Protein AF-A0A2W6HWI9-F1 (afdb_monomer)

Organism: Stenotrophomonas maltophilia (NCBI:txid40324)

Secondary structure (DSSP, 8-state):
-HHHHHHHHHTT--PPPPPPSS-TTSHHHHHHHHHHHHHHHHHHHHTTT-SSHHHHHHGGG-SSHHHHHHHHHHHHHHHHHHHHHHHHHHSPPTT--SHHHHHHHSPPGGGS-PPPP--------------

Foldseek 3Di:
DVVVVVVCVVVVDDPDPDDPPDDPLDPVNLVVLVVVVLVVLQVVCVVLPANGLCRLLVCCVPPDPQSVQSNVLSVVLVVQQVVVSVVCNVPPDPPDDDSVVVVVSGDDSVVTRHDDRDDDPPPPDDPPDDD

pLDDT: mean 87.44, std 13.81, range [45.91, 98.62]

Nearest PDB structures (foldseek):
  9iya-assembly1_A  TM=3.819E-01  e=4.776E+00  Homo sapiens

Solvent-accessible surface area (backbone atoms only — not comparable to full-atom values): 8009 Å² total; per-residue (Å²): 112,68,68,59,52,55,50,47,44,72,74,70,53,74,80,77,76,81,69,73,98,53,59,85,94,35,77,64,34,53,47,56,49,51,52,51,51,51,53,51,54,28,49,57,28,39,78,68,76,29,94,20,52,66,60,36,40,68,24,51,80,43,91,52,64,66,52,18,37,40,8,46,26,50,48,55,47,52,52,50,33,52,54,48,53,53,47,42,71,77,59,63,66,87,91,67,85,49,65,70,60,50,56,73,72,39,73,57,72,85,83,42,72,58,64,80,78,80,80,73,84,73,79,79,81,71,77,83,76,86,128

Mean predicted aligned error: 9.65 Å

Radius of gyration: 23.04 Å; Cα contacts (8 Å, |Δi|>4): 85; chains: 1; bounding box: 63×39×66 Å

Structure (mmCIF, N/CA/C/O backbone):
data_AF-A0A2W6HWI9-F1
#
_entry.id   AF-A0A2W6HWI9-F1
#
loop_
_atom_site.group_PDB
_atom_site.id
_atom_site.type_symbol
_atom_site.label_atom_id
_atom_site.label_alt_id
_atom_site.label_comp_id
_atom_site.label_asym_id
_atom_site.label_entity_id
_atom_site.label_seq_id
_atom_site.pdbx_PDB_ins_code
_atom_site.Cartn_x
_atom_site.Cartn_y
_atom_site.Cartn_z
_atom_site.occupancy
_atom_site.B_iso_or_equiv
_atom_site.auth_seq_id
_atom_site.auth_comp_id
_atom_site.auth_asym_id
_atom_site.auth_atom_id
_atom_site.pdbx_PDB_model_num
ATOM 1 N N . MET A 1 1 ? 11.074 26.492 -35.535 1.00 71.25 1 MET A N 1
ATOM 2 C CA . MET A 1 1 ? 11.232 25.266 -34.719 1.00 71.25 1 MET A CA 1
ATOM 3 C C . MET A 1 1 ? 9.988 24.383 -34.829 1.00 71.25 1 MET A C 1
ATOM 5 O O . MET A 1 1 ? 10.125 23.243 -35.241 1.00 71.25 1 MET A O 1
ATOM 9 N N . TRP A 1 2 ? 8.775 24.918 -34.618 1.00 82.94 2 TRP A N 1
ATOM 10 C CA . TRP A 1 2 ? 7.522 24.174 -34.849 1.00 82.94 2 TRP A CA 1
ATOM 11 C C . TRP A 1 2 ? 7.222 23.876 -36.332 1.00 82.94 2 TRP A C 1
ATOM 13 O O . TRP A 1 2 ? 6.921 22.737 -36.673 1.00 82.94 2 TRP A O 1
ATOM 23 N N . ASP A 1 3 ? 7.400 24.850 -37.233 1.00 92.31 3 ASP A N 1
ATOM 24 C CA . ASP A 1 3 ? 7.108 24.657 -38.669 1.00 92.31 3 ASP A CA 1
ATOM 25 C C . ASP A 1 3 ? 8.010 23.606 -39.337 1.00 92.31 3 ASP A C 1
ATOM 27 O O . ASP A 1 3 ? 7.564 22.827 -40.174 1.00 92.31 3 ASP A O 1
ATOM 31 N N . GLN A 1 4 ? 9.274 23.529 -38.911 1.00 89.31 4 GLN A N 1
ATOM 32 C CA . GLN A 1 4 ? 10.234 22.518 -39.375 1.00 89.31 4 GLN A CA 1
ATOM 33 C C . GLN A 1 4 ? 9.854 21.111 -38.901 1.00 89.31 4 GLN A C 1
ATOM 35 O O . GLN A 1 4 ? 9.961 20.156 -39.662 1.00 89.31 4 GLN A O 1
ATOM 40 N N . TYR A 1 5 ? 9.361 20.984 -37.667 1.00 86.25 5 TYR A N 1
ATOM 41 C CA . TYR A 1 5 ? 8.870 19.715 -37.136 1.00 86.25 5 TYR A CA 1
ATOM 42 C C . TYR A 1 5 ? 7.616 19.232 -37.884 1.00 86.25 5 TYR A C 1
ATOM 44 O O . TYR A 1 5 ? 7.503 18.060 -38.230 1.00 86.25 5 TYR A O 1
ATOM 52 N N . GLN A 1 6 ? 6.704 20.149 -38.219 1.00 91.69 6 GLN A N 1
ATOM 53 C CA . GLN A 1 6 ? 5.516 19.846 -39.023 1.00 91.69 6 GLN A CA 1
ATOM 54 C C . GLN A 1 6 ? 5.868 19.402 -40.451 1.00 91.69 6 GLN A C 1
ATOM 56 O O . GLN A 1 6 ? 5.251 18.476 -40.975 1.00 91.69 6 GLN A O 1
ATOM 61 N N . GLN A 1 7 ? 6.863 20.034 -41.080 1.00 93.25 7 GLN A N 1
ATOM 62 C CA . GLN A 1 7 ? 7.379 19.622 -42.390 1.00 93.25 7 GLN A CA 1
ATOM 63 C C . GLN A 1 7 ? 7.972 18.203 -42.331 1.00 93.25 7 GLN A C 1
ATOM 65 O O . GLN A 1 7 ? 7.627 17.355 -43.149 1.00 93.25 7 GLN A O 1
ATOM 70 N N . TRP A 1 8 ? 8.782 17.926 -41.308 1.00 90.94 8 TRP A N 1
ATOM 71 C CA . TRP A 1 8 ? 9.424 16.631 -41.089 1.00 90.94 8 TRP A CA 1
ATOM 72 C C . TRP A 1 8 ? 8.414 15.487 -40.893 1.00 90.94 8 TRP A C 1
ATOM 74 O O . TRP A 1 8 ? 8.599 14.407 -41.451 1.00 90.94 8 TRP A O 1
ATOM 84 N N . LEU A 1 9 ? 7.307 15.727 -40.177 1.00 91.50 9 LEU A N 1
ATOM 85 C CA . LEU A 1 9 ? 6.205 14.759 -40.057 1.00 91.50 9 LEU A CA 1
ATOM 86 C C . LEU A 1 9 ? 5.494 14.513 -41.401 1.00 91.50 9 LEU A C 1
ATOM 88 O O . LEU A 1 9 ? 5.142 13.378 -41.716 1.00 91.50 9 LEU A O 1
ATOM 92 N N . LYS A 1 10 ? 5.293 15.560 -42.217 1.00 91.62 10 LYS A N 1
ATOM 93 C CA . LYS A 1 10 ? 4.654 15.452 -43.546 1.00 91.62 10 LYS A CA 1
ATOM 94 C C . LYS A 1 10 ? 5.490 14.668 -44.558 1.00 91.62 10 LYS A C 1
ATOM 96 O O . LYS A 1 10 ? 4.924 14.097 -45.484 1.00 91.62 10 LYS A O 1
ATOM 101 N N . GLU A 1 11 ? 6.804 14.608 -44.369 1.00 94.56 11 GLU A N 1
ATOM 102 C CA . GLU A 1 11 ? 7.725 13.777 -45.156 1.00 94.56 11 GLU A CA 1
ATOM 103 C C . GLU A 1 11 ? 7.630 12.278 -44.805 1.00 94.56 11 GLU A C 1
ATOM 105 O O . GLU A 1 11 ? 8.343 11.460 -45.379 1.00 94.56 11 GLU A O 1
ATOM 110 N N . GLY A 1 12 ? 6.728 11.900 -43.890 1.00 88.81 12 GLY A N 1
ATOM 111 C CA . GLY A 1 12 ? 6.488 10.511 -43.494 1.00 88.81 12 GLY A CA 1
ATOM 112 C C . GLY A 1 12 ? 7.412 10.021 -42.382 1.00 88.81 12 GLY A C 1
ATOM 113 O O . GLY A 1 12 ? 7.386 8.839 -42.038 1.00 88.81 12 GLY A O 1
ATOM 114 N N . ASN A 1 13 ? 8.217 10.909 -41.796 1.00 89.75 13 ASN A N 1
ATOM 115 C CA . ASN A 1 13 ? 9.047 10.560 -40.656 1.00 89.75 13 ASN A CA 1
ATOM 116 C C . ASN A 1 13 ? 8.187 10.414 -39.393 1.00 89.75 13 ASN A C 1
ATOM 118 O O . ASN A 1 13 ? 7.243 11.171 -39.167 1.00 89.75 13 ASN A O 1
ATOM 122 N N . SER A 1 14 ? 8.533 9.445 -38.548 1.00 86.25 14 SER A N 1
ATOM 123 C CA . SER A 1 14 ? 7.888 9.232 -37.250 1.00 86.25 14 SER A CA 1
ATOM 124 C C . SER A 1 14 ? 8.880 9.526 -36.130 1.00 86.25 14 SER A C 1
ATOM 126 O O . SER A 1 14 ? 10.028 9.081 -36.228 1.00 86.25 14 SER A O 1
ATOM 128 N N . PRO A 1 15 ? 8.483 10.267 -35.076 1.00 82.38 15 PRO A N 1
ATOM 129 C CA . PRO A 1 15 ? 9.348 10.492 -33.926 1.00 82.38 15 PRO A CA 1
ATOM 130 C C . PRO A 1 15 ? 9.775 9.150 -33.341 1.00 82.38 15 PRO A C 1
ATOM 132 O O . PRO A 1 15 ? 9.014 8.179 -33.355 1.00 82.38 15 PRO A O 1
ATOM 135 N N . MET A 1 16 ? 11.008 9.099 -32.838 1.00 77.56 16 MET A N 1
ATOM 136 C CA . MET A 1 16 ? 11.503 7.900 -32.178 1.00 77.56 16 MET A CA 1
ATOM 137 C C . MET A 1 16 ? 10.539 7.540 -31.038 1.00 77.56 16 MET A C 1
ATOM 139 O O . MET A 1 16 ? 10.112 8.448 -30.314 1.00 77.56 16 MET A O 1
ATOM 143 N N . PRO A 1 17 ? 10.169 6.256 -30.881 1.00 74.56 17 PRO A N 1
ATOM 144 C CA . PRO A 1 17 ? 9.335 5.843 -29.769 1.00 74.56 17 PRO A CA 1
ATOM 145 C C . PRO A 1 17 ? 9.954 6.345 -28.470 1.00 74.56 17 PRO A C 1
ATOM 147 O O . PRO A 1 17 ? 11.164 6.215 -28.263 1.00 74.56 17 PRO A O 1
ATOM 150 N N . ILE A 1 18 ? 9.131 6.928 -27.604 1.00 73.88 18 ILE A N 1
ATOM 151 C CA . ILE A 1 18 ? 9.575 7.240 -26.251 1.00 73.88 18 ILE A CA 1
ATOM 152 C C . ILE A 1 18 ? 9.921 5.892 -25.613 1.00 73.88 18 ILE A C 1
ATOM 154 O O . ILE A 1 18 ? 9.077 4.997 -25.560 1.00 73.88 18 ILE A O 1
ATOM 158 N N . GLY A 1 19 ? 11.184 5.728 -25.214 1.00 67.25 19 GLY A N 1
ATOM 159 C CA . GLY A 1 19 ? 11.639 4.521 -24.530 1.00 67.25 19 GLY A CA 1
ATOM 160 C C . GLY A 1 19 ? 10.859 4.282 -23.230 1.00 67.25 19 GLY A C 1
ATOM 161 O O . GLY A 1 19 ? 10.161 5.180 -22.750 1.00 67.25 19 GLY A O 1
ATOM 162 N N . PRO A 1 20 ? 10.962 3.083 -22.635 1.00 72.00 20 PRO A N 1
ATOM 163 C CA . PRO A 1 20 ? 10.300 2.804 -21.368 1.00 72.00 20 PRO A CA 1
ATOM 164 C C . PRO A 1 20 ? 10.763 3.799 -20.294 1.00 72.00 20 PRO A C 1
ATOM 166 O O . PRO A 1 20 ? 11.918 4.224 -20.284 1.00 72.00 20 PRO A O 1
ATOM 169 N N . ALA A 1 21 ? 9.859 4.165 -19.381 1.00 78.56 21 ALA A N 1
ATOM 170 C CA . ALA A 1 21 ? 10.125 5.165 -18.341 1.00 78.56 21 ALA A CA 1
ATOM 171 C C . ALA A 1 21 ? 11.310 4.798 -17.422 1.00 78.56 21 ALA A C 1
ATOM 173 O O . ALA A 1 21 ? 11.904 5.673 -16.796 1.00 78.56 21 ALA A O 1
ATOM 174 N N . TYR A 1 22 ? 11.650 3.510 -17.346 1.00 81.06 22 TYR A N 1
ATOM 175 C CA . TYR A 1 22 ? 12.788 2.955 -16.621 1.00 81.06 22 TYR A CA 1
ATOM 176 C C . TYR A 1 22 ? 13.223 1.629 -17.260 1.00 81.06 22 TYR A C 1
ATOM 178 O O . TYR A 1 22 ? 12.443 0.969 -17.950 1.00 81.06 22 TYR A O 1
ATOM 186 N N . ALA A 1 23 ? 14.467 1.220 -17.007 1.00 85.50 23 ALA A N 1
ATOM 187 C CA . ALA A 1 23 ? 14.919 -0.133 -17.313 1.00 85.50 23 ALA A CA 1
ATOM 188 C C . ALA A 1 23 ? 14.452 -1.109 -16.220 1.00 85.50 23 ALA A C 1
ATOM 190 O O . ALA A 1 23 ? 14.316 -0.734 -15.056 1.00 85.50 23 ALA A O 1
ATOM 191 N N . LEU A 1 24 ? 14.203 -2.366 -16.587 1.00 85.44 24 LEU A N 1
ATOM 192 C CA . LEU A 1 24 ? 13.772 -3.388 -15.635 1.00 85.44 24 LEU A CA 1
ATOM 193 C C . LEU A 1 24 ? 14.873 -3.699 -14.613 1.00 85.44 24 LEU A C 1
ATOM 195 O O . LEU A 1 24 ? 16.065 -3.631 -14.906 1.00 85.44 24 LEU A O 1
ATOM 199 N N . TYR A 1 25 ? 14.439 -4.063 -13.410 1.00 83.44 25 TYR A N 1
ATOM 200 C CA . TYR A 1 25 ? 15.284 -4.410 -12.258 1.00 83.44 25 TYR A CA 1
ATOM 201 C C . TYR A 1 25 ? 16.287 -3.325 -11.819 1.00 83.44 25 TYR A C 1
ATOM 203 O O . TYR A 1 25 ? 17.266 -3.628 -11.139 1.00 83.44 25 TYR A O 1
ATOM 211 N N . THR A 1 26 ? 16.041 -2.054 -12.153 1.00 86.75 26 THR A N 1
ATOM 212 C CA . THR A 1 26 ? 16.803 -0.924 -11.598 1.00 86.75 26 THR A CA 1
ATOM 213 C C . THR A 1 26 ? 16.135 -0.343 -10.344 1.00 86.75 26 THR A C 1
ATOM 215 O O . THR A 1 26 ? 14.945 -0.572 -10.103 1.00 86.75 26 THR A O 1
ATOM 218 N N . PRO A 1 27 ? 16.854 0.457 -9.532 1.00 87.56 27 PRO A N 1
ATOM 219 C CA . PRO A 1 27 ? 16.258 1.165 -8.398 1.00 87.56 27 PRO A CA 1
ATOM 220 C C . PRO A 1 27 ? 15.057 2.052 -8.764 1.00 87.56 27 PRO A C 1
ATOM 222 O O . PRO A 1 27 ? 14.184 2.279 -7.928 1.00 87.56 27 PRO A O 1
ATOM 225 N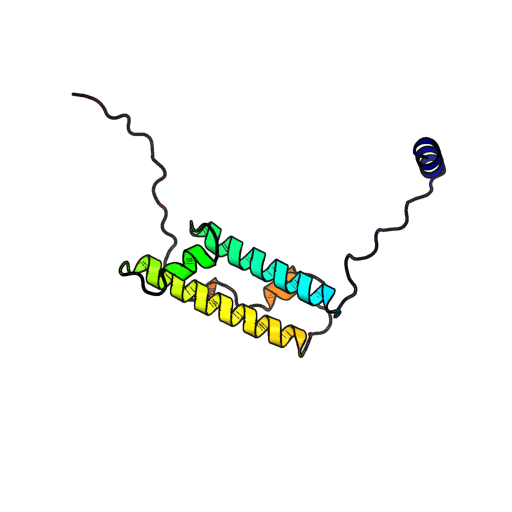 N . GLU A 1 28 ? 15.007 2.583 -9.986 1.00 88.62 28 GLU A N 1
ATOM 226 C CA . GLU A 1 28 ? 13.893 3.383 -10.509 1.00 88.62 28 GLU A CA 1
ATOM 227 C C . GLU A 1 28 ? 12.666 2.507 -10.767 1.00 88.62 28 GLU A C 1
ATOM 229 O O . GLU A 1 28 ? 11.568 2.877 -10.354 1.00 88.62 28 GLU A O 1
ATOM 234 N N . HIS A 1 29 ? 12.856 1.324 -11.362 1.00 87.19 29 HIS A N 1
ATOM 235 C CA . HIS A 1 29 ? 11.788 0.340 -11.540 1.00 87.19 29 HIS A CA 1
ATOM 236 C C . HIS A 1 29 ? 11.178 -0.072 -10.198 1.00 87.19 29 HIS A C 1
ATOM 238 O O . HIS A 1 29 ? 9.963 -0.005 -10.018 1.00 87.19 29 HIS A O 1
ATOM 244 N N . PHE A 1 30 ? 12.011 -0.426 -9.217 1.00 87.00 30 PHE A N 1
ATOM 245 C CA . PHE A 1 30 ? 11.520 -0.831 -7.898 1.00 87.00 30 PHE A CA 1
ATOM 246 C C . PHE A 1 30 ? 10.842 0.316 -7.138 1.00 87.00 30 PHE A C 1
ATOM 248 O O . PHE A 1 30 ? 9.843 0.088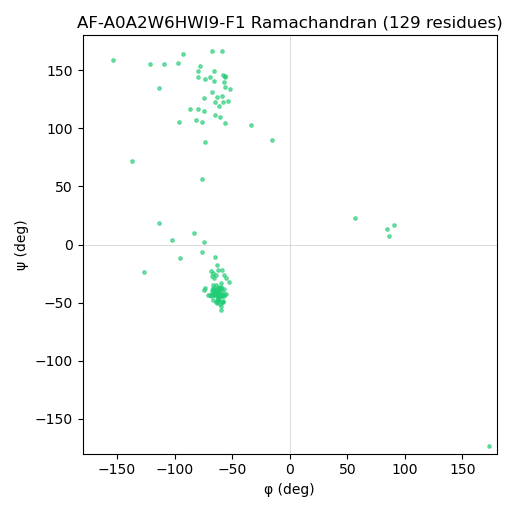 -6.454 1.00 87.00 30 PHE A O 1
ATOM 255 N N . ARG A 1 31 ? 11.318 1.561 -7.290 1.00 89.00 31 ARG A N 1
ATOM 256 C CA . ARG A 1 31 ? 10.611 2.745 -6.773 1.00 89.00 31 ARG A CA 1
ATOM 257 C C . ARG A 1 31 ? 9.242 2.912 -7.425 1.00 89.00 31 ARG A C 1
ATOM 259 O O . ARG A 1 31 ? 8.262 3.058 -6.704 1.00 89.00 31 ARG A O 1
ATOM 266 N N . ALA A 1 32 ? 9.159 2.805 -8.750 1.00 90.06 32 ALA A N 1
ATOM 267 C CA . ALA A 1 32 ? 7.893 2.899 -9.472 1.00 90.06 32 ALA A CA 1
ATOM 268 C C . ALA A 1 32 ? 6.902 1.796 -9.061 1.00 90.06 32 ALA A C 1
ATOM 270 O O . ALA A 1 32 ? 5.703 2.055 -8.951 1.00 90.06 32 ALA A O 1
ATOM 271 N N . ILE A 1 33 ? 7.381 0.576 -8.796 1.00 90.56 33 ILE A N 1
ATOM 272 C CA . ILE A 1 33 ? 6.556 -0.504 -8.239 1.00 90.56 33 ILE A CA 1
ATOM 273 C C . ILE A 1 33 ? 6.045 -0.134 -6.842 1.00 90.56 33 ILE A C 1
ATOM 275 O O . ILE A 1 33 ? 4.853 -0.265 -6.564 1.00 90.56 33 ILE A O 1
ATOM 279 N N . ARG A 1 34 ? 6.930 0.344 -5.960 1.00 92.50 34 ARG A N 1
ATOM 280 C CA . ARG A 1 34 ? 6.561 0.721 -4.590 1.00 92.50 34 ARG A CA 1
ATOM 281 C C . ARG A 1 34 ? 5.509 1.828 -4.580 1.00 92.50 34 ARG A C 1
ATOM 283 O O . ARG A 1 34 ? 4.534 1.736 -3.839 1.00 92.50 34 ARG A O 1
ATOM 290 N N . ASP A 1 35 ? 5.679 2.848 -5.413 1.00 94.38 35 ASP A N 1
ATOM 291 C CA . ASP A 1 35 ? 4.749 3.975 -5.490 1.00 94.38 35 ASP A CA 1
ATOM 292 C C . ASP A 1 35 ? 3.362 3.523 -5.975 1.00 94.38 35 ASP A C 1
ATOM 294 O O . ASP A 1 35 ? 2.344 3.938 -5.415 1.00 94.38 35 ASP A O 1
ATOM 298 N N . GLN A 1 36 ? 3.308 2.600 -6.942 1.00 95.75 36 GLN A N 1
ATOM 299 C CA . GLN A 1 36 ? 2.052 1.996 -7.396 1.00 95.75 36 GLN A CA 1
ATOM 300 C C . GLN A 1 36 ? 1.392 1.135 -6.313 1.00 95.75 36 GLN A C 1
ATOM 302 O O . GLN A 1 36 ? 0.178 1.225 -6.125 1.00 95.75 36 GLN A O 1
ATOM 307 N N . ALA A 1 37 ? 2.169 0.381 -5.532 1.00 96.38 37 ALA A N 1
ATOM 308 C CA . ALA A 1 37 ? 1.638 -0.374 -4.400 1.00 96.38 37 ALA A CA 1
ATOM 309 C C . ALA A 1 37 ? 1.038 0.532 -3.319 1.00 96.38 37 ALA A C 1
ATOM 311 O O . ALA A 1 37 ? -0.054 0.259 -2.822 1.00 96.38 37 ALA A O 1
ATOM 312 N N . PHE A 1 38 ? 1.695 1.647 -2.993 1.00 96.81 38 PHE A N 1
ATOM 313 C CA . PHE A 1 38 ? 1.138 2.634 -2.066 1.00 96.81 38 PHE A CA 1
ATOM 314 C C . PHE A 1 38 ? -0.119 3.311 -2.617 1.00 96.81 38 PHE A C 1
ATOM 316 O O . PHE A 1 38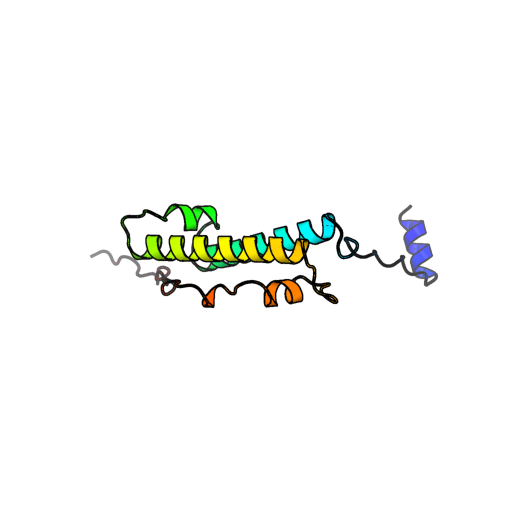 ? -1.072 3.522 -1.866 1.00 96.81 38 PHE A O 1
ATOM 323 N N . ALA A 1 39 ? -0.156 3.632 -3.913 1.00 97.88 39 ALA A N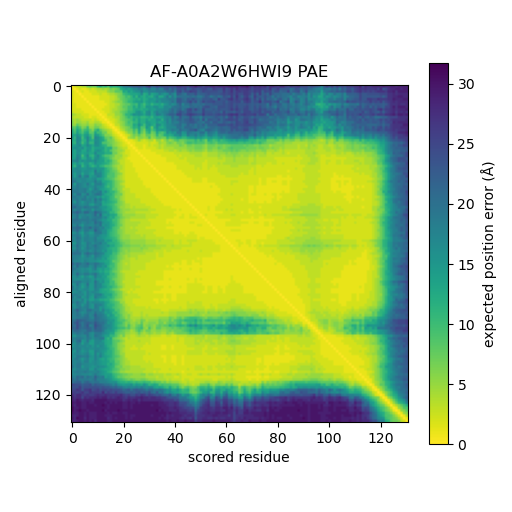 1
ATOM 324 C CA . ALA A 1 39 ? -1.348 4.185 -4.552 1.00 97.88 39 ALA A CA 1
ATOM 325 C C . ALA A 1 39 ? -2.527 3.200 -4.508 1.00 97.88 39 ALA A C 1
ATOM 327 O O . ALA A 1 39 ? -3.648 3.600 -4.197 1.00 97.88 39 ALA A O 1
ATOM 328 N N . TRP A 1 40 ? -2.266 1.914 -4.739 1.00 97.94 40 TRP A N 1
ATOM 329 C CA . TRP A 1 40 ? -3.262 0.852 -4.622 1.00 97.94 40 TRP A CA 1
ATOM 330 C C . TRP A 1 40 ? -3.789 0.701 -3.191 1.00 97.94 40 TRP A C 1
ATOM 332 O O . TRP A 1 40 ? -4.999 0.769 -2.979 1.00 97.94 40 TRP A O 1
ATOM 342 N N . MET A 1 41 ? -2.901 0.598 -2.195 1.00 98.19 41 MET A N 1
ATOM 343 C CA . MET A 1 41 ? -3.293 0.530 -0.781 1.00 98.19 41 MET A CA 1
ATOM 344 C C . MET A 1 41 ? -4.086 1.761 -0.329 1.00 98.19 41 MET A C 1
ATOM 346 O O . MET A 1 41 ? -5.050 1.642 0.426 1.00 98.19 41 MET A O 1
ATOM 350 N N . ARG A 1 42 ? -3.720 2.951 -0.820 1.00 98.19 42 ARG A N 1
ATOM 351 C CA . ARG A 1 42 ? -4.496 4.175 -0.596 1.00 98.19 42 ARG A CA 1
ATOM 352 C C . ARG A 1 42 ? -5.884 4.074 -1.220 1.00 98.19 42 ARG A C 1
ATOM 354 O O . ARG A 1 42 ? -6.846 4.454 -0.564 1.00 98.19 42 ARG A O 1
ATOM 361 N N . GLY A 1 43 ? -5.991 3.558 -2.444 1.00 97.38 43 GLY A N 1
ATOM 362 C CA . GLY A 1 43 ? -7.270 3.336 -3.119 1.00 97.38 43 GLY A CA 1
ATOM 363 C C . GLY A 1 43 ? -8.223 2.470 -2.295 1.00 97.38 43 GLY A C 1
ATOM 364 O O . GLY A 1 43 ? -9.387 2.827 -2.143 1.00 97.38 43 GLY A O 1
ATOM 365 N N . GLU A 1 44 ? -7.721 1.403 -1.673 1.00 96.88 44 GLU A N 1
ATOM 366 C CA . GLU A 1 44 ? -8.515 0.549 -0.778 1.00 96.88 44 GLU A CA 1
ATOM 367 C C . GLU A 1 44 ? -8.986 1.261 0.496 1.00 96.88 44 GLU A C 1
ATOM 369 O O . GLU A 1 44 ? -10.114 1.045 0.944 1.00 96.88 44 GLU A O 1
ATOM 374 N N . ALA A 1 45 ? -8.153 2.123 1.087 1.00 96.31 45 ALA A N 1
ATOM 375 C CA . ALA A 1 45 ? -8.562 2.942 2.228 1.00 96.31 45 ALA A CA 1
ATOM 376 C C . ALA A 1 45 ? -9.643 3.963 1.823 1.00 96.31 45 ALA A C 1
ATOM 378 O O . ALA A 1 45 ? -10.659 4.100 2.507 1.00 96.31 45 ALA A O 1
ATOM 379 N N . VAL A 1 46 ? -9.473 4.621 0.673 1.00 96.50 46 VAL A N 1
ATOM 380 C CA . VAL A 1 46 ? -10.445 5.584 0.130 1.00 96.50 46 VAL A CA 1
ATOM 381 C C . VAL A 1 46 ? -11.769 4.912 -0.218 1.00 96.50 46 VAL A C 1
ATOM 383 O O . VAL A 1 46 ? -12.829 5.421 0.135 1.00 96.50 46 VAL A O 1
ATOM 386 N N . ALA A 1 47 ? -11.736 3.719 -0.813 1.00 93.75 47 ALA A N 1
ATOM 387 C CA . ALA A 1 47 ? -12.933 2.938 -1.120 1.00 93.75 47 ALA A CA 1
ATOM 388 C C . ALA A 1 47 ? -13.704 2.466 0.130 1.00 93.75 47 ALA A C 1
ATOM 390 O O . ALA A 1 47 ? -14.813 1.943 0.003 1.00 93.75 47 ALA A O 1
ATOM 391 N N . ARG A 1 48 ? -13.121 2.614 1.326 1.00 92.50 48 ARG A N 1
ATOM 392 C CA . ARG A 1 48 ? -13.760 2.377 2.630 1.00 92.50 48 ARG A CA 1
ATOM 393 C C . ARG A 1 48 ? -14.172 3.671 3.347 1.00 92.50 48 ARG A C 1
ATOM 395 O O . ARG A 1 48 ? -14.675 3.611 4.464 1.00 92.50 48 ARG A O 1
ATOM 402 N N . GLY A 1 49 ? -14.001 4.829 2.706 1.00 93.44 49 GLY A N 1
ATOM 403 C CA . GLY A 1 49 ? -14.432 6.132 3.221 1.00 93.44 49 GLY A CA 1
ATOM 404 C C . GLY A 1 49 ? -13.389 6.880 4.056 1.00 93.44 49 GLY A C 1
ATOM 405 O O . GLY A 1 49 ? -13.754 7.806 4.774 1.00 93.44 49 GLY A O 1
ATOM 406 N N . TYR A 1 50 ? -12.111 6.501 3.984 1.00 95.38 50 TYR A N 1
ATOM 407 C CA . TYR A 1 50 ? -11.015 7.232 4.631 1.00 95.38 50 TYR A CA 1
ATOM 408 C C . TYR A 1 50 ? -10.309 8.179 3.654 1.00 95.38 50 TYR A C 1
ATOM 410 O O . TYR A 1 50 ? -10.265 7.920 2.457 1.00 95.38 50 TYR A O 1
ATOM 418 N N . ASP A 1 51 ? -9.646 9.222 4.157 1.00 96.31 51 ASP A N 1
ATOM 419 C CA . ASP A 1 51 ? -8.841 10.123 3.306 1.00 96.31 51 ASP A CA 1
ATOM 420 C C . ASP A 1 51 ? -7.584 9.438 2.731 1.00 96.31 51 ASP A C 1
ATOM 422 O O . ASP A 1 51 ? -7.011 9.862 1.727 1.00 96.31 51 ASP A O 1
ATOM 426 N N . GLY A 1 52 ? -7.127 8.369 3.385 1.00 97.31 52 GLY A N 1
ATOM 427 C CA . GLY A 1 52 ? -5.934 7.619 3.013 1.00 97.31 52 GLY A CA 1
ATOM 428 C C . GLY A 1 52 ? -5.569 6.554 4.045 1.00 97.31 52 GLY A C 1
ATOM 429 O O . GLY A 1 52 ? -6.304 6.315 5.008 1.00 97.31 52 GLY A O 1
ATOM 430 N N . ILE A 1 53 ? -4.408 5.925 3.846 1.00 98.06 53 ILE A N 1
ATOM 431 C CA . ILE A 1 53 ? -3.904 4.834 4.697 1.00 98.06 53 ILE A CA 1
ATOM 432 C C . ILE A 1 53 ? -3.761 5.304 6.148 1.00 98.06 53 ILE A C 1
ATOM 434 O O . ILE A 1 53 ? -4.154 4.598 7.072 1.00 98.06 53 ILE A O 1
ATOM 438 N N . GLU A 1 54 ? -3.213 6.499 6.348 1.00 97.62 54 GLU A N 1
ATOM 439 C CA . GLU A 1 54 ? -2.927 7.090 7.653 1.00 97.62 54 GLU A CA 1
ATOM 440 C C . GLU A 1 54 ? -4.217 7.384 8.425 1.00 97.62 54 GLU A C 1
ATOM 442 O O . GLU A 1 54 ? -4.298 7.092 9.618 1.00 97.62 54 GLU A O 1
ATOM 447 N N . SER A 1 55 ? -5.241 7.895 7.732 1.00 97.81 55 SER A N 1
ATOM 448 C CA . SER A 1 55 ? -6.566 8.158 8.305 1.00 97.81 55 SER A CA 1
ATOM 449 C C . SER A 1 55 ? -7.215 6.859 8.794 1.00 97.81 55 SER A C 1
ATOM 451 O O . SER A 1 55 ? -7.602 6.773 9.960 1.00 97.81 55 SER A O 1
ATOM 453 N N . CYS A 1 56 ? -7.208 5.800 7.973 1.00 97.75 56 CYS A N 1
ATOM 454 C CA . CYS A 1 56 ? -7.672 4.473 8.386 1.00 97.75 56 CYS A CA 1
ATOM 455 C C . CYS A 1 56 ? -6.867 3.926 9.579 1.00 97.75 56 CYS A C 1
ATOM 457 O O . CYS A 1 56 ? -7.432 3.582 10.617 1.00 97.75 56 CYS A O 1
ATOM 459 N N . ALA A 1 57 ? -5.536 3.904 9.468 1.00 98.00 57 ALA A N 1
ATOM 460 C CA . ALA A 1 57 ? -4.648 3.338 10.481 1.00 98.00 57 ALA A CA 1
ATOM 461 C C . ALA A 1 57 ? -4.699 4.085 11.826 1.00 98.00 57 ALA A C 1
ATOM 463 O O . ALA A 1 57 ? -4.461 3.474 12.868 1.00 98.00 57 ALA A O 1
ATOM 464 N N . SER A 1 58 ? -5.046 5.377 11.839 1.00 98.19 58 SER A N 1
ATOM 465 C CA . SER A 1 58 ? -5.160 6.175 13.069 1.00 98.19 58 SER A CA 1
ATOM 466 C C . SER A 1 58 ? -6.147 5.584 14.090 1.00 98.19 58 SER A C 1
ATOM 468 O O . SER A 1 58 ? -5.968 5.743 15.299 1.00 98.19 58 SER A O 1
ATOM 470 N N . TYR A 1 59 ? -7.140 4.814 13.632 1.00 97.69 59 TYR A N 1
ATOM 471 C CA . TYR A 1 59 ? -8.148 4.178 14.479 1.00 97.69 59 TYR A CA 1
ATOM 472 C C . TYR A 1 59 ? -7.708 2.846 15.104 1.00 97.69 59 TYR A C 1
ATOM 474 O O . TYR A 1 59 ? -8.531 2.169 15.722 1.00 97.69 59 TYR A O 1
ATOM 482 N N . TYR A 1 60 ? -6.428 2.464 15.017 1.00 97.94 60 TYR A N 1
ATOM 483 C CA . TYR A 1 60 ? -5.920 1.168 15.497 1.00 97.94 60 TYR A CA 1
ATOM 484 C C . TYR A 1 60 ? -6.280 0.844 16.960 1.00 97.94 60 TYR A C 1
ATOM 486 O O . TYR A 1 60 ? -6.505 -0.318 17.309 1.00 97.94 60 TYR A O 1
ATOM 494 N N . ASN A 1 61 ? -6.377 1.874 17.807 1.00 97.25 61 ASN A N 1
ATOM 495 C CA . ASN A 1 61 ? -6.778 1.776 19.216 1.00 97.25 61 ASN A CA 1
ATOM 496 C C . ASN A 1 61 ? -8.125 2.462 19.514 1.00 97.25 61 ASN A C 1
ATOM 498 O O . ASN A 1 61 ? -8.424 2.762 20.667 1.00 97.25 61 ASN A O 1
ATOM 502 N N . SER A 1 62 ? -8.945 2.720 18.493 1.00 96.94 62 SER A N 1
ATOM 503 C CA . SER A 1 62 ? -10.262 3.342 18.652 1.00 96.94 62 SER A CA 1
ATOM 504 C C . SER A 1 62 ? -11.152 2.553 19.615 1.00 96.94 62 SER A C 1
ATOM 506 O O . SER A 1 62 ? -11.143 1.319 19.618 1.00 96.94 62 SER A O 1
ATOM 508 N N . GLY A 1 63 ? -11.978 3.256 20.396 1.00 96.69 63 GLY A N 1
ATOM 509 C CA . GLY A 1 63 ? -13.027 2.638 21.214 1.00 96.69 63 GLY A CA 1
ATOM 510 C C . GLY A 1 63 ? -14.142 2.005 20.371 1.00 96.69 63 GLY A C 1
ATOM 511 O O . GLY A 1 63 ? -14.738 1.010 20.781 1.00 96.69 63 GLY A O 1
ATOM 512 N N . VAL A 1 64 ? -14.369 2.511 19.155 1.00 94.88 64 VAL A N 1
ATOM 513 C CA . VAL A 1 64 ? -15.386 1.996 18.230 1.00 94.88 64 VAL A CA 1
ATOM 514 C C . VAL A 1 64 ? -14.862 0.744 17.526 1.00 94.88 64 VAL A C 1
ATOM 516 O O . VAL A 1 64 ? -13.895 0.802 16.766 1.00 94.88 64 VAL A O 1
ATOM 519 N N . SER A 1 65 ? -15.524 -0.394 17.759 1.00 94.94 65 SER A N 1
ATOM 520 C CA . SER A 1 65 ? -15.060 -1.711 17.301 1.00 94.94 65 SER A CA 1
ATOM 521 C C . SER A 1 65 ? -14.843 -1.804 15.793 1.00 94.94 65 SER A C 1
ATOM 523 O O . SER A 1 65 ? -13.818 -2.335 15.382 1.00 94.94 65 SER A O 1
ATOM 525 N N . ARG A 1 66 ? -15.751 -1.257 14.975 1.00 93.81 66 ARG A N 1
ATOM 526 C CA . ARG A 1 66 ? -15.621 -1.290 13.510 1.00 93.81 66 ARG A CA 1
ATOM 527 C C . ARG A 1 66 ? -14.342 -0.598 13.038 1.00 93.81 66 ARG A C 1
ATOM 529 O O . ARG A 1 66 ? -13.498 -1.249 12.437 1.00 93.81 66 ARG A O 1
ATOM 536 N N . TYR A 1 67 ? -14.151 0.673 13.397 1.00 95.19 67 TYR A N 1
ATOM 537 C CA . TYR A 1 67 ? -12.960 1.436 13.003 1.00 95.19 67 TYR A CA 1
ATOM 538 C C . TYR A 1 67 ? -11.661 0.801 13.498 1.00 95.19 67 TYR A C 1
ATOM 540 O O . TYR A 1 67 ? -10.667 0.783 12.780 1.00 95.19 67 TYR A O 1
ATOM 548 N N . ARG A 1 68 ? -11.678 0.221 14.703 1.00 97.62 68 ARG A N 1
ATOM 549 C CA . ARG A 1 68 ? -10.536 -0.524 15.236 1.00 97.62 68 ARG A CA 1
ATOM 550 C C . ARG A 1 68 ? -10.193 -1.753 14.391 1.00 97.62 68 ARG A C 1
ATOM 552 O O . ARG A 1 68 ? -9.017 -2.024 14.168 1.00 97.62 68 ARG A O 1
ATOM 559 N N . LEU A 1 69 ? -11.196 -2.511 13.949 1.00 97.31 69 LEU A N 1
ATOM 560 C CA . LEU A 1 69 ? -10.993 -3.692 13.105 1.00 97.31 69 LEU A CA 1
ATOM 561 C C . LEU A 1 69 ? -10.522 -3.308 11.698 1.00 97.31 69 LEU A C 1
ATOM 563 O O . LEU A 1 69 ? -9.561 -3.903 11.218 1.00 97.31 69 LEU A O 1
ATOM 567 N N . GLU A 1 70 ? -11.115 -2.279 11.084 1.00 97.25 70 GLU A N 1
ATOM 568 C CA . GLU A 1 70 ? -10.670 -1.748 9.785 1.00 97.25 70 GLU A CA 1
ATOM 569 C C . GLU A 1 70 ? -9.204 -1.301 9.835 1.00 97.25 70 GLU A C 1
ATOM 571 O O . GLU A 1 70 ? -8.395 -1.733 9.017 1.00 97.25 70 GLU A O 1
ATOM 576 N N . ALA A 1 71 ? -8.826 -0.526 10.854 1.00 98.06 71 ALA A N 1
ATOM 577 C CA . ALA A 1 71 ? -7.452 -0.064 11.032 1.00 98.06 71 ALA A CA 1
ATOM 578 C C . ALA A 1 71 ? -6.455 -1.218 11.218 1.00 98.06 71 ALA A C 1
ATOM 580 O O . ALA A 1 71 ? -5.352 -1.187 10.673 1.00 98.06 71 ALA A O 1
ATOM 581 N N . ARG A 1 72 ? -6.829 -2.256 11.978 1.00 98.44 72 ARG A N 1
ATOM 582 C CA . ARG A 1 72 ? -5.985 -3.444 12.177 1.00 98.44 72 ARG A CA 1
ATOM 583 C C . ARG A 1 72 ? -5.799 -4.230 10.886 1.00 98.44 72 ARG A C 1
ATOM 585 O O . ARG A 1 72 ? -4.676 -4.638 10.603 1.00 98.44 72 ARG A O 1
ATOM 592 N N . ALA A 1 73 ? -6.865 -4.410 10.108 1.00 98.25 73 ALA A N 1
ATOM 593 C CA . ALA A 1 73 ? -6.791 -5.065 8.809 1.00 98.25 73 ALA A CA 1
ATOM 594 C C . ALA A 1 73 ? -5.919 -4.263 7.828 1.00 98.25 73 ALA A C 1
ATOM 596 O O . ALA A 1 73 ? -5.035 -4.843 7.203 1.00 98.25 73 ALA A O 1
ATOM 597 N N . MET A 1 74 ? -6.077 -2.934 7.777 1.00 98.31 74 MET A N 1
ATOM 598 C CA . MET A 1 74 ? -5.240 -2.040 6.965 1.00 98.31 74 MET A CA 1
ATOM 599 C C . MET A 1 74 ? -3.760 -2.153 7.326 1.00 98.31 74 MET A C 1
ATOM 601 O O . MET A 1 74 ? -2.928 -2.307 6.436 1.00 98.31 74 MET A O 1
ATOM 605 N N . VAL A 1 75 ? -3.419 -2.083 8.616 1.00 98.50 75 VAL A N 1
ATOM 606 C CA . VAL A 1 75 ? -2.024 -2.184 9.071 1.00 98.50 75 VAL A CA 1
ATOM 607 C C . VAL A 1 75 ? -1.447 -3.557 8.741 1.00 98.50 75 VAL A C 1
ATOM 609 O O . VAL A 1 75 ? -0.391 -3.625 8.121 1.00 98.50 75 VAL A O 1
ATOM 612 N N . ALA A 1 76 ? -2.158 -4.637 9.073 1.00 98.62 76 ALA A N 1
ATOM 613 C CA . ALA A 1 76 ? -1.700 -5.996 8.792 1.00 98.62 76 ALA A CA 1
ATOM 614 C C . ALA A 1 76 ? -1.474 -6.229 7.290 1.00 98.62 76 ALA A C 1
ATOM 616 O O . ALA A 1 76 ? -0.454 -6.790 6.893 1.00 98.62 76 ALA A O 1
ATOM 617 N N . TRP A 1 77 ? -2.402 -5.760 6.454 1.00 98.62 77 TRP A N 1
ATOM 618 C CA . TRP A 1 77 ? -2.294 -5.881 5.007 1.00 98.62 77 TRP A CA 1
ATOM 619 C C . TRP A 1 77 ? -1.143 -5.051 4.437 1.00 98.62 77 TRP A C 1
ATOM 621 O O . TRP A 1 77 ? -0.320 -5.580 3.692 1.00 98.62 77 TRP A O 1
ATOM 631 N N . ARG A 1 78 ? -1.030 -3.777 4.834 1.00 98.38 78 ARG A N 1
ATOM 632 C CA . ARG A 1 78 ? 0.066 -2.894 4.412 1.00 98.38 78 ARG A CA 1
ATOM 633 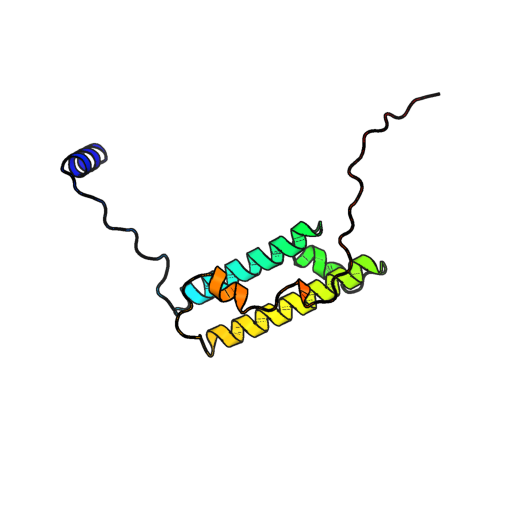C C . ARG A 1 78 ? 1.428 -3.481 4.763 1.00 98.38 78 ARG A C 1
ATOM 635 O O . ARG A 1 78 ? 2.346 -3.437 3.947 1.00 98.38 78 ARG A O 1
ATOM 642 N N . ASP A 1 79 ? 1.563 -4.016 5.970 1.00 98.25 79 ASP A N 1
ATOM 643 C CA . ASP A 1 79 ? 2.823 -4.580 6.440 1.00 98.25 79 ASP A CA 1
ATOM 644 C C . ASP A 1 79 ? 3.183 -5.844 5.642 1.00 98.25 79 ASP A C 1
ATOM 646 O O . ASP A 1 79 ? 4.323 -5.978 5.198 1.00 98.25 79 ASP A O 1
ATOM 650 N N . ALA A 1 80 ? 2.209 -6.715 5.357 1.00 98.38 80 ALA A N 1
ATOM 651 C CA . ALA A 1 80 ? 2.413 -7.887 4.505 1.00 98.38 80 ALA A CA 1
ATOM 652 C C . ALA A 1 80 ? 2.794 -7.512 3.060 1.00 98.38 80 ALA A C 1
ATOM 654 O O . ALA A 1 80 ? 3.688 -8.124 2.475 1.00 98.38 80 ALA A O 1
ATOM 655 N N . VAL A 1 81 ? 2.156 -6.486 2.484 1.00 97.94 81 VAL A N 1
ATOM 656 C CA . VAL A 1 81 ? 2.507 -5.962 1.154 1.00 97.94 81 VAL A CA 1
ATOM 657 C C . VAL A 1 81 ? 3.936 -5.426 1.140 1.00 97.94 81 VAL A C 1
ATOM 659 O O . VAL A 1 81 ? 4.704 -5.786 0.250 1.00 97.94 81 VAL A O 1
ATOM 662 N N . ASN A 1 82 ? 4.321 -4.617 2.129 1.00 96.56 82 ASN A N 1
ATOM 663 C CA . ASN A 1 82 ? 5.677 -4.072 2.216 1.00 96.56 82 ASN A CA 1
ATOM 664 C C . ASN A 1 82 ? 6.732 -5.175 2.364 1.00 96.56 82 ASN A C 1
ATOM 666 O O . ASN A 1 82 ? 7.731 -5.150 1.650 1.00 96.56 82 ASN A O 1
ATOM 670 N N . GLN A 1 83 ? 6.480 -6.180 3.206 1.00 97.06 83 GLN A N 1
ATOM 671 C CA . GLN A 1 83 ? 7.371 -7.335 3.335 1.00 97.06 83 GLN A CA 1
ATOM 672 C C . GLN A 1 83 ? 7.514 -8.093 2.009 1.00 97.06 83 GLN A C 1
ATOM 674 O O . GLN A 1 83 ? 8.626 -8.437 1.615 1.00 97.06 83 GLN A O 1
ATOM 679 N N . GLN A 1 84 ? 6.418 -8.316 1.276 1.00 95.81 84 GLN A N 1
ATOM 680 C CA . GLN A 1 84 ? 6.482 -8.986 -0.024 1.00 95.81 84 GLN A CA 1
ATOM 681 C C . GLN A 1 84 ? 7.225 -8.145 -1.075 1.00 95.81 84 GLN A C 1
ATOM 683 O O . GLN A 1 84 ? 7.981 -8.695 -1.875 1.00 95.81 84 GLN A O 1
ATOM 688 N N . LEU A 1 85 ? 7.061 -6.819 -1.066 1.00 93.19 85 LEU A N 1
ATOM 689 C CA . LEU A 1 85 ? 7.808 -5.911 -1.942 1.00 93.19 85 LEU A CA 1
ATOM 690 C C . LEU A 1 85 ? 9.314 -5.970 -1.673 1.00 93.19 85 LEU A C 1
ATOM 692 O O . LEU A 1 85 ? 10.095 -6.009 -2.621 1.00 93.19 85 LEU A O 1
ATOM 696 N N . GLU A 1 86 ? 9.730 -6.027 -0.406 1.00 93.19 86 GLU A N 1
ATOM 697 C CA . GLU A 1 86 ? 11.137 -6.225 -0.042 1.00 93.19 86 GLU A CA 1
ATOM 698 C C . GLU A 1 86 ? 11.677 -7.548 -0.607 1.00 93.19 86 GLU A C 1
ATOM 700 O O . GLU A 1 86 ? 12.757 -7.566 -1.199 1.00 93.19 86 GLU A O 1
ATOM 705 N N . GLN A 1 87 ? 10.904 -8.638 -0.520 1.00 91.75 87 GLN A N 1
ATOM 706 C CA . GLN A 1 87 ? 11.292 -9.925 -1.112 1.00 91.75 87 GLN A CA 1
ATOM 707 C C . GLN A 1 87 ? 11.427 -9.857 -2.638 1.00 91.75 87 GLN A C 1
ATOM 709 O O . GLN A 1 87 ? 12.360 -10.434 -3.192 1.00 91.75 87 GLN A O 1
ATOM 714 N N . LEU A 1 88 ? 10.550 -9.119 -3.324 1.00 87.38 88 LEU A N 1
ATOM 715 C CA . LEU A 1 88 ? 10.626 -8.940 -4.779 1.00 87.38 88 LEU A CA 1
ATOM 716 C C . LEU A 1 88 ? 11.870 -8.156 -5.218 1.00 87.38 88 LEU A C 1
ATOM 718 O O . LEU A 1 88 ? 12.364 -8.376 -6.320 1.00 87.38 88 LEU A O 1
ATOM 722 N N . VAL A 1 89 ? 12.392 -7.260 -4.377 1.00 85.69 89 VAL A N 1
ATOM 723 C CA . VAL A 1 89 ? 13.658 -6.559 -4.651 1.00 85.69 89 VAL A CA 1
ATOM 724 C C . VAL A 1 89 ? 14.856 -7.488 -4.440 1.00 85.69 89 VAL A C 1
ATOM 726 O O . VAL A 1 89 ? 15.811 -7.440 -5.213 1.00 85.69 89 VAL A O 1
ATOM 729 N N . LEU A 1 90 ? 14.814 -8.338 -3.409 1.00 87.06 90 LEU A N 1
ATOM 730 C CA . LEU A 1 90 ? 15.902 -9.268 -3.085 1.00 87.06 90 LEU A CA 1
ATOM 731 C C . LEU A 1 90 ? 15.993 -10.447 -4.063 1.00 87.06 90 LEU A C 1
ATOM 733 O O . LEU A 1 90 ? 17.092 -10.886 -4.398 1.00 87.06 90 LEU A O 1
ATOM 737 N N . ALA A 1 91 ? 14.849 -10.957 -4.511 1.00 86.50 91 ALA A N 1
ATOM 738 C CA . ALA A 1 91 ? 14.742 -12.097 -5.413 1.00 86.50 91 ALA A CA 1
ATOM 739 C C . ALA A 1 91 ? 13.679 -11.821 -6.491 1.00 86.50 91 ALA A C 1
ATOM 741 O O . ALA A 1 91 ? 12.591 -12.406 -6.455 1.00 86.50 91 ALA A O 1
ATOM 742 N N . PRO A 1 92 ? 13.966 -10.920 -7.449 1.00 80.31 92 PRO A N 1
ATOM 743 C CA . PRO A 1 92 ? 13.014 -10.571 -8.488 1.00 80.31 92 PRO A CA 1
ATOM 744 C C . PRO A 1 92 ? 12.727 -11.782 -9.388 1.00 80.31 92 PRO A C 1
ATOM 746 O O . PRO A 1 92 ? 13.653 -12.338 -9.987 1.00 80.31 92 PRO A O 1
ATOM 749 N N . PRO A 1 93 ? 11.463 -12.212 -9.514 1.00 79.12 93 PRO A N 1
ATOM 750 C CA . PRO A 1 93 ? 11.105 -13.294 -10.423 1.00 79.12 93 PRO A CA 1
ATOM 751 C C . PRO A 1 93 ? 11.265 -12.842 -11.882 1.00 79.12 93 PRO A C 1
ATOM 753 O O . PRO A 1 93 ? 10.985 -11.695 -12.230 1.00 79.12 93 PRO A O 1
ATOM 756 N N . MET A 1 94 ? 11.704 -13.759 -12.749 1.00 79.94 94 MET A N 1
ATOM 757 C CA . MET A 1 94 ? 11.858 -13.465 -14.174 1.00 79.94 94 MET A CA 1
ATOM 758 C C . MET A 1 94 ? 10.506 -13.186 -14.837 1.00 79.94 94 MET A C 1
ATOM 760 O O . MET A 1 94 ? 9.528 -13.889 -14.590 1.00 79.94 94 MET A O 1
ATOM 764 N N . GLY A 1 95 ? 10.484 -12.205 -15.740 1.00 76.44 95 GLY A N 1
ATOM 765 C CA . GLY A 1 95 ? 9.310 -11.884 -16.556 1.00 76.44 95 GLY A CA 1
ATOM 766 C C . GLY A 1 95 ? 8.286 -10.965 -15.888 1.00 76.44 95 GLY A C 1
ATOM 767 O O . GLY A 1 95 ? 7.178 -10.840 -16.405 1.00 76.44 95 GLY A O 1
ATOM 768 N N . ILE A 1 96 ? 8.633 -10.320 -14.766 1.00 76.44 96 ILE A N 1
ATOM 769 C CA . ILE A 1 96 ? 7.842 -9.204 -14.239 1.00 76.44 96 ILE A CA 1
ATOM 770 C C . ILE A 1 96 ? 8.297 -7.903 -14.881 1.00 76.44 96 ILE A C 1
ATOM 772 O O . ILE A 1 96 ? 9.418 -7.439 -14.674 1.00 76.44 96 ILE A O 1
ATOM 776 N N . GLU A 1 97 ? 7.377 -7.304 -15.621 1.00 79.62 97 GLU A N 1
ATOM 777 C CA . GLU A 1 97 ? 7.583 -6.066 -16.364 1.00 79.62 97 GLU A CA 1
ATOM 778 C C . GLU A 1 97 ? 6.527 -5.012 -16.031 1.00 79.62 97 GLU A C 1
ATOM 780 O O . GLU A 1 97 ? 6.770 -3.818 -16.196 1.00 79.62 97 GLU A O 1
ATOM 785 N N . THR A 1 98 ? 5.349 -5.434 -15.560 1.00 84.06 98 THR A N 1
ATOM 786 C CA . THR A 1 98 ? 4.215 -4.538 -15.328 1.00 84.06 98 THR A CA 1
ATOM 787 C C . THR A 1 98 ? 3.744 -4.552 -13.883 1.00 84.06 98 THR A C 1
ATOM 789 O O . THR A 1 98 ? 3.881 -5.533 -13.150 1.00 84.06 98 THR A O 1
ATOM 792 N N . TRP A 1 99 ? 3.111 -3.452 -13.481 1.00 88.12 99 TRP A N 1
ATOM 793 C CA . TRP A 1 99 ? 2.467 -3.357 -12.177 1.00 88.12 99 TRP A CA 1
ATOM 794 C C . TRP A 1 99 ? 1.389 -4.418 -11.963 1.00 88.12 99 TRP A C 1
ATOM 796 O O . TRP A 1 99 ? 1.326 -4.983 -10.879 1.00 88.12 99 TRP A O 1
ATOM 806 N N . ASP A 1 100 ? 0.580 -4.743 -12.972 1.00 90.50 100 ASP A N 1
ATOM 807 C CA . ASP A 1 100 ? -0.466 -5.760 -12.821 1.00 90.50 100 ASP A CA 1
ATOM 808 C C . ASP A 1 100 ? 0.115 -7.144 -12.498 1.00 90.50 100 ASP A C 1
ATOM 810 O O . ASP A 1 100 ? -0.445 -7.870 -11.673 1.00 90.50 100 ASP A O 1
ATOM 814 N N . GLN A 1 101 ? 1.270 -7.484 -13.085 1.00 90.44 101 GLN A N 1
ATOM 815 C CA . GLN A 1 101 ? 1.997 -8.716 -12.767 1.00 90.44 101 GLN A CA 1
ATOM 816 C C . GLN A 1 101 ? 2.533 -8.698 -11.334 1.00 90.44 101 GLN A C 1
ATOM 818 O O . GLN A 1 101 ? 2.384 -9.687 -10.621 1.00 90.44 101 GLN A O 1
ATOM 823 N N . VAL A 1 102 ? 3.109 -7.575 -10.885 1.00 91.50 102 VAL A N 1
ATOM 824 C CA . VAL A 1 102 ? 3.544 -7.418 -9.487 1.00 91.50 102 VAL A CA 1
ATOM 825 C C . VAL A 1 102 ? 2.351 -7.550 -8.546 1.00 91.50 102 VAL A C 1
ATOM 827 O O . VAL A 1 102 ? 2.403 -8.332 -7.601 1.00 91.50 102 VAL A O 1
ATOM 830 N N . ARG A 1 103 ? 1.269 -6.804 -8.794 1.00 94.44 103 ARG A N 1
ATOM 831 C CA . ARG A 1 103 ? 0.090 -6.742 -7.924 1.00 94.44 103 ARG A CA 1
ATOM 832 C C . ARG A 1 103 ? -0.510 -8.121 -7.697 1.00 94.44 103 ARG A C 1
ATOM 834 O O . ARG A 1 103 ? -0.910 -8.409 -6.577 1.00 94.44 103 ARG A O 1
ATOM 841 N N . ALA A 1 104 ? -0.538 -8.972 -8.722 1.00 93.69 104 ALA A N 1
ATOM 842 C CA . ALA A 1 104 ? -1.034 -10.342 -8.614 1.00 93.69 104 ALA A CA 1
ATOM 843 C C . ALA A 1 104 ? -0.220 -11.224 -7.643 1.00 93.69 104 ALA A C 1
ATOM 845 O O . ALA A 1 104 ? -0.742 -12.217 -7.144 1.00 93.69 104 ALA A O 1
ATOM 846 N N . LEU A 1 105 ? 1.037 -10.867 -7.361 1.00 93.44 105 LEU A N 1
ATOM 847 C CA . LEU A 1 105 ? 1.911 -11.577 -6.421 1.00 93.44 105 LEU A CA 1
ATOM 848 C C . LEU A 1 105 ? 1.906 -10.982 -5.012 1.00 93.44 105 LEU A C 1
ATOM 850 O O . LEU A 1 105 ? 2.448 -11.589 -4.088 1.00 93.44 105 LEU A O 1
ATOM 854 N N . LEU A 1 106 ? 1.339 -9.788 -4.835 1.00 96.44 106 LEU A N 1
ATOM 855 C CA . LEU A 1 106 ? 1.232 -9.164 -3.523 1.00 96.44 106 LEU A CA 1
ATOM 856 C C . LEU A 1 106 ? 0.075 -9.789 -2.728 1.00 96.44 106 LEU A C 1
ATOM 858 O O . LEU A 1 106 ? -0.899 -10.264 -3.322 1.00 96.44 106 LEU A O 1
ATOM 862 N N . PRO A 1 107 ? 0.132 -9.768 -1.384 1.00 98.06 107 PRO A N 1
ATOM 863 C CA . PRO A 1 107 ? -1.006 -10.133 -0.552 1.00 98.06 107 PRO A CA 1
ATOM 864 C C . PRO A 1 107 ? -2.239 -9.316 -0.946 1.00 98.06 107 PRO A C 1
ATOM 866 O O . PRO A 1 107 ? -2.198 -8.086 -0.952 1.00 98.06 107 PRO A O 1
ATOM 869 N N . GLN A 1 10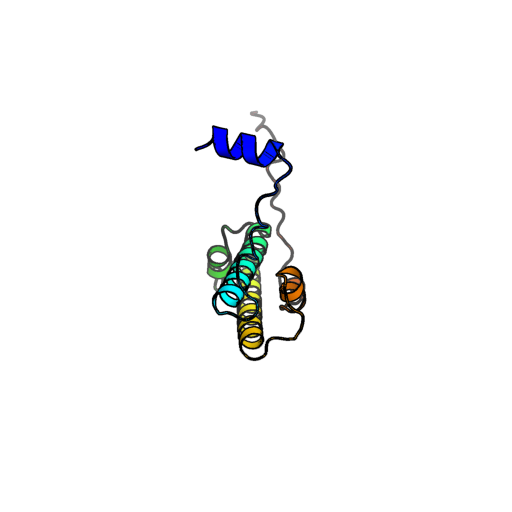8 ? -3.327 -10.001 -1.291 1.00 97.81 108 GLN A N 1
ATOM 870 C CA . GLN A 1 108 ? -4.579 -9.351 -1.675 1.00 97.81 108 GLN A CA 1
ATOM 871 C C . GLN A 1 108 ? -5.343 -8.890 -0.424 1.00 97.81 108 GLN A C 1
ATOM 873 O O . GLN A 1 108 ? -5.299 -9.587 0.597 1.00 97.81 108 GLN A O 1
ATOM 878 N N . PRO A 1 109 ? -6.036 -7.737 -0.461 1.00 96.50 109 PRO A N 1
ATOM 879 C CA . PRO A 1 109 ? -6.726 -7.197 0.706 1.00 96.50 109 PRO A CA 1
ATOM 880 C C . PRO A 1 109 ? -7.788 -8.162 1.247 1.00 96.50 109 PRO A C 1
ATOM 882 O O . PRO A 1 109 ? -7.953 -8.252 2.459 1.00 96.50 109 PRO A O 1
ATOM 885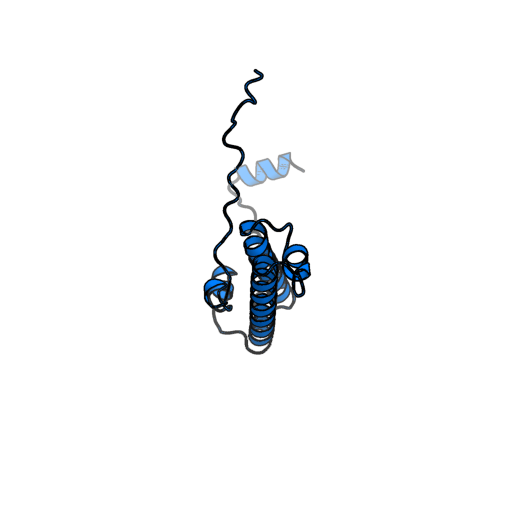 N N . GLU A 1 110 ? -8.452 -8.938 0.392 1.00 94.88 110 GLU A N 1
ATOM 886 C CA . GLU A 1 110 ? -9.495 -9.906 0.760 1.00 94.88 110 GLU A CA 1
ATOM 887 C C . GLU A 1 110 ? -8.980 -11.049 1.649 1.00 94.88 110 GLU A C 1
ATOM 889 O O . GLU A 1 110 ? -9.772 -11.710 2.316 1.00 94.88 110 GLU A O 1
ATOM 894 N N . ALA A 1 111 ? -7.663 -11.275 1.702 1.00 96.56 111 ALA A N 1
ATOM 895 C CA . ALA A 1 111 ? -7.052 -12.265 2.589 1.00 96.56 111 ALA A CA 1
ATOM 896 C C . ALA A 1 111 ? -6.981 -11.810 4.062 1.00 96.56 111 ALA A C 1
ATOM 898 O O . ALA A 1 111 ? -6.581 -12.586 4.931 1.00 96.56 111 ALA A O 1
ATOM 899 N N . PHE A 1 112 ? -7.343 -10.558 4.356 1.00 97.19 112 PHE A N 1
ATOM 900 C CA . PHE A 1 112 ? -7.260 -9.962 5.687 1.00 97.19 112 PHE A CA 1
ATOM 901 C C . PHE A 1 112 ? -8.651 -9.763 6.288 1.00 97.19 112 PHE A C 1
ATOM 903 O O . PHE A 1 112 ? -9.649 -9.637 5.583 1.00 97.19 112 PHE A O 1
ATOM 910 N N . ALA A 1 113 ? -8.711 -9.715 7.620 1.00 94.94 113 ALA A N 1
ATOM 911 C CA . ALA A 1 113 ? -9.950 -9.645 8.395 1.00 94.94 113 ALA A CA 1
ATOM 912 C C . ALA A 1 113 ? -10.599 -8.246 8.377 1.00 94.94 113 ALA A C 1
ATOM 914 O O . ALA A 1 113 ? -10.824 -7.634 9.423 1.00 94.94 113 ALA A O 1
ATOM 915 N N . TRP A 1 114 ? -10.880 -7.725 7.185 1.00 95.19 114 TRP A N 1
ATOM 916 C CA . TRP A 1 114 ? -11.655 -6.506 7.014 1.00 95.19 114 TRP A CA 1
ATOM 917 C C . TRP A 1 114 ? -13.104 -6.750 7.439 1.00 95.19 114 TRP A C 1
ATOM 919 O O . TRP A 1 114 ? -13.706 -7.728 6.993 1.00 95.19 114 TRP A O 1
ATOM 929 N N . PRO A 1 115 ? -13.696 -5.880 8.270 1.00 93.56 115 PRO A N 1
ATOM 930 C CA . PRO A 1 115 ? -15.135 -5.912 8.469 1.00 93.56 115 PRO A CA 1
ATOM 931 C C . PRO A 1 115 ? -15.857 -5.480 7.186 1.00 93.56 115 PRO A C 1
ATOM 933 O O . PRO A 1 115 ? -15.260 -4.919 6.261 1.00 93.56 115 PRO A O 1
ATOM 936 N N . GLU A 1 116 ? -17.160 -5.741 7.149 1.00 88.94 116 GLU A N 1
ATOM 937 C CA . GLU A 1 116 ? -18.029 -5.309 6.059 1.00 88.94 116 GLU A CA 1
ATOM 938 C C . GLU A 1 116 ? -17.973 -3.785 5.886 1.00 88.94 116 GLU A C 1
ATOM 940 O O . GLU A 1 116 ? -17.905 -3.031 6.865 1.00 88.94 116 GLU A O 1
ATOM 945 N N . LYS A 1 117 ? -17.968 -3.333 4.626 1.00 84.25 117 LYS A N 1
ATOM 946 C CA . LYS A 1 117 ? -17.945 -1.905 4.310 1.00 84.25 117 LYS A CA 1
ATOM 947 C C . LYS A 1 117 ? -19.224 -1.276 4.849 1.00 84.25 117 LYS A C 1
ATOM 949 O O . LYS A 1 117 ? -20.318 -1.737 4.543 1.00 84.25 117 LYS A O 1
ATOM 954 N N . ALA A 1 118 ? -19.092 -0.219 5.642 1.00 74.00 118 ALA A N 1
ATOM 955 C CA . ALA A 1 118 ? -20.267 0.533 6.045 1.00 74.00 118 ALA A CA 1
ATOM 956 C C . ALA A 1 118 ? -20.755 1.373 4.867 1.00 74.00 118 ALA A C 1
ATOM 958 O O . ALA A 1 118 ? -20.082 2.314 4.449 1.00 74.00 118 ALA A O 1
ATOM 959 N N . GLU A 1 119 ? -21.947 1.063 4.378 1.00 66.38 119 GLU A N 1
ATOM 960 C CA . GLU A 1 119 ? -22.707 1.995 3.561 1.00 66.38 119 GLU A CA 1
ATOM 961 C C . GLU A 1 119 ? -23.404 2.972 4.506 1.00 66.38 119 GLU A C 1
ATOM 963 O O . GLU A 1 119 ? -24.332 2.619 5.236 1.00 66.38 119 GLU A O 1
ATOM 968 N N . LEU A 1 120 ? -22.913 4.209 4.555 1.00 60.25 120 LEU A N 1
ATOM 969 C CA . LEU A 1 120 ? -23.696 5.287 5.145 1.00 60.25 120 LEU A CA 1
ATOM 970 C C . LEU A 1 120 ? -24.792 5.639 4.133 1.00 60.25 120 LEU A C 1
ATOM 972 O O . LEU A 1 120 ? -24.450 5.916 2.981 1.00 60.25 120 LEU A O 1
ATOM 976 N N . PRO A 1 121 ? -26.081 5.641 4.515 1.00 56.44 121 PRO A N 1
ATOM 977 C CA . PRO A 1 121 ? -27.120 6.133 3.629 1.00 56.44 121 PRO A CA 1
ATOM 978 C C . PRO A 1 121 ? -26.812 7.600 3.317 1.00 56.44 121 PRO A C 1
ATOM 980 O O . PRO A 1 121 ? -26.864 8.461 4.196 1.00 56.44 121 PRO A O 1
ATOM 983 N N . LEU A 1 122 ? -26.421 7.868 2.071 1.00 54.12 122 LEU A N 1
ATOM 984 C CA . LEU A 1 122 ? -26.324 9.222 1.546 1.00 54.12 122 LEU A CA 1
ATOM 985 C C . LEU A 1 122 ? -27.747 9.770 1.531 1.00 54.12 122 LEU A C 1
ATOM 987 O O . LEU A 1 122 ? -28.580 9.247 0.797 1.00 54.12 122 LEU A O 1
ATOM 991 N N . ASP A 1 123 ? -27.996 10.744 2.404 1.00 48.72 123 ASP A N 1
ATOM 992 C CA . ASP A 1 123 ? -29.233 11.500 2.610 1.00 48.72 123 ASP A CA 1
ATOM 993 C C . ASP A 1 123 ? -30.241 11.349 1.455 1.00 48.72 123 ASP A C 1
ATOM 995 O O . ASP A 1 123 ? -30.217 12.079 0.460 1.00 48.72 123 ASP A O 1
ATOM 999 N N . THR A 1 124 ? -31.120 10.344 1.548 1.00 47.19 124 THR A N 1
ATOM 1000 C CA . THR A 1 124 ? -32.285 10.248 0.671 1.00 47.19 124 THR A CA 1
ATOM 1001 C C . THR A 1 124 ? -33.253 11.311 1.158 1.00 47.19 124 THR A C 1
ATOM 1003 O O . THR A 1 124 ? -34.060 11.051 2.053 1.00 47.19 124 THR A O 1
ATOM 1006 N N . GLY A 1 125 ? -33.073 12.515 0.609 1.00 51.12 125 GLY A N 1
ATOM 1007 C CA . GLY A 1 125 ? -33.692 13.764 1.030 1.00 51.12 125 GLY A CA 1
ATOM 1008 C C . GLY A 1 125 ? -35.105 13.586 1.559 1.00 51.12 125 GLY A C 1
ATOM 1009 O O . GLY A 1 125 ? -36.063 13.444 0.802 1.00 51.12 125 GLY A O 1
ATOM 1010 N N . THR A 1 126 ? -35.228 13.626 2.879 1.00 45.91 126 THR A N 1
ATOM 1011 C CA . THR A 1 126 ? -36.513 13.878 3.516 1.00 45.91 126 THR A CA 1
ATOM 1012 C C . THR A 1 126 ? -36.531 15.371 3.809 1.00 45.91 126 THR A C 1
ATOM 1014 O O . THR A 1 126 ? -35.798 15.803 4.701 1.00 45.91 126 THR A O 1
ATOM 1017 N N . PRO A 1 127 ? -37.288 16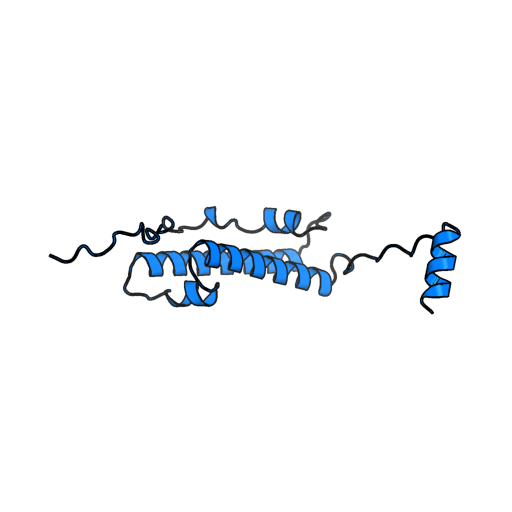.200 3.065 1.00 48.28 127 PRO A N 1
ATOM 1018 C CA . PRO A 1 127 ? -37.484 17.571 3.497 1.00 48.28 127 PRO A CA 1
ATOM 1019 C C . PRO A 1 127 ? -38.130 17.503 4.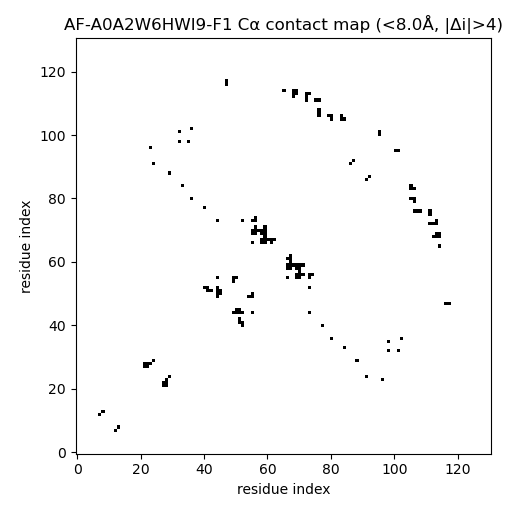879 1.00 48.28 127 PRO A C 1
ATOM 1021 O O . PRO A 1 127 ? -39.113 16.784 5.074 1.00 48.28 127 PRO A O 1
ATOM 1024 N N . ALA A 1 128 ? -37.545 18.209 5.843 1.00 48.78 128 ALA A N 1
ATOM 1025 C CA . ALA A 1 128 ? -38.187 18.443 7.121 1.00 48.78 128 ALA A CA 1
ATOM 1026 C C . ALA A 1 128 ? -39.538 19.109 6.831 1.00 48.78 128 ALA A C 1
ATOM 1028 O O . ALA A 1 128 ? -39.596 20.270 6.428 1.00 48.78 128 ALA A O 1
ATOM 1029 N N . VAL A 1 129 ? -40.618 18.339 6.947 1.00 51.66 129 VAL A N 1
ATOM 1030 C CA . VAL A 1 129 ? -41.969 18.885 6.916 1.00 51.66 129 VAL A CA 1
ATOM 1031 C C . VAL A 1 129 ? -42.180 19.521 8.282 1.00 51.66 129 VAL A C 1
ATOM 1033 O O . VAL A 1 129 ? -42.305 18.820 9.284 1.00 51.66 129 VAL A O 1
ATOM 1036 N N . GLU A 1 130 ? -42.146 20.851 8.310 1.00 47.16 130 GLU A N 1
ATOM 1037 C CA . GLU A 1 130 ? -42.688 21.647 9.407 1.00 47.16 130 GLU A CA 1
ATOM 1038 C C . GLU A 1 130 ? -44.173 21.315 9.584 1.00 47.16 130 GLU A C 1
ATOM 1040 O O . GLU A 1 130 ? -44.943 21.497 8.639 1.00 47.16 130 GLU A O 1
ATOM 1045 N N . LEU A 1 131 ? -44.559 20.872 10.785 1.00 48.41 131 LEU A N 1
ATOM 1046 C CA . LEU A 1 131 ? -45.861 21.120 11.415 1.00 48.41 131 LEU A CA 1
ATOM 1047 C C . LEU A 1 131 ? -45.689 21.175 12.938 1.00 48.41 131 LEU A C 1
ATOM 1049 O O . LEU A 1 131 ? -45.088 20.229 13.495 1.00 48.41 131 LEU A O 1
#

Sequence (131 aa):
MWDQYQQWLKEGNSPMPIGPAYALYTPEHFRAIRDQAFAWMRGEAVARGYDGIESCASYYNSGVSRYRLEARAMVAWRDAVNQQLEQLVLAPPMGIETWDQVRALLPQPEAFAWPEKAELPLDTGTPAVEL